Protein AF-A0AAW9WGZ5-F1 (afdb_monomer_lite)

pLDDT: mean 70.25, std 21.67, range [34.34, 95.0]

Structure (mmCIF, N/CA/C/O backbone):
data_AF-A0AAW9WGZ5-F1
#
_entry.id   AF-A0AAW9WGZ5-F1
#
loop_
_atom_site.group_PDB
_atom_site.id
_atom_site.type_symbol
_atom_site.label_atom_id
_atom_site.label_alt_id
_atom_site.label_comp_id
_atom_site.label_asym_id
_atom_site.label_entity_id
_atom_site.label_seq_id
_atom_site.pdbx_PDB_ins_code
_atom_site.Cartn_x
_atom_site.Cartn_y
_atom_site.Cartn_z
_atom_site.occupancy
_atom_site.B_iso_or_equiv
_atom_site.auth_seq_id
_atom_site.auth_comp_id
_atom_site.auth_asym_id
_atom_site.auth_atom_id
_atom_site.pdbx_PDB_model_num
ATOM 1 N N . MET A 1 1 ? 11.565 6.932 2.645 1.00 35.44 1 MET A N 1
ATOM 2 C CA . MET A 1 1 ? 12.995 7.215 2.911 1.00 35.44 1 MET A CA 1
ATOM 3 C C . MET A 1 1 ? 13.592 6.062 3.716 1.00 35.44 1 MET A C 1
ATOM 5 O O . MET A 1 1 ? 14.025 6.254 4.842 1.00 35.44 1 MET A O 1
ATOM 9 N N . ILE A 1 2 ? 13.545 4.845 3.167 1.00 34.34 2 ILE A N 1
ATOM 10 C CA . ILE A 1 2 ? 14.176 3.638 3.733 1.00 34.34 2 ILE A CA 1
ATOM 11 C C . ILE A 1 2 ? 14.801 2.883 2.546 1.00 34.34 2 ILE A C 1
ATOM 13 O O . ILE A 1 2 ? 14.528 1.726 2.295 1.00 34.34 2 ILE A O 1
ATOM 17 N N . VAL A 1 3 ? 15.580 3.585 1.718 1.00 43.44 3 VAL A N 1
ATOM 18 C CA . VAL A 1 3 ? 16.377 2.977 0.634 1.00 43.44 3 VAL A CA 1
ATOM 19 C C . VAL A 1 3 ? 17.678 3.768 0.509 1.00 43.44 3 VAL A C 1
ATOM 21 O O . VAL A 1 3 ? 17.973 4.348 -0.521 1.00 43.44 3 VAL A O 1
ATOM 24 N N . GLU A 1 4 ? 18.435 3.903 1.600 1.00 41.19 4 GLU A N 1
ATOM 25 C CA . GLU A 1 4 ? 19.745 4.577 1.520 1.00 41.19 4 GLU A CA 1
ATOM 26 C C . GLU A 1 4 ? 20.732 4.139 2.608 1.00 41.19 4 GLU A C 1
ATOM 28 O O . GLU A 1 4 ? 21.587 4.903 3.039 1.00 41.19 4 GLU A O 1
ATOM 33 N N . LYS A 1 5 ? 20.618 2.899 3.104 1.00 41.50 5 LYS A N 1
ATOM 34 C CA . LYS A 1 5 ? 21.600 2.358 4.064 1.00 41.50 5 LYS A CA 1
ATOM 35 C C . LYS A 1 5 ? 22.346 1.113 3.595 1.00 41.50 5 LYS A C 1
ATOM 37 O O . LYS A 1 5 ? 23.259 0.679 4.285 1.00 41.50 5 LYS A O 1
ATOM 42 N N . GLN A 1 6 ? 22.042 0.585 2.407 1.00 39.19 6 GLN A N 1
ATOM 43 C CA . GLN A 1 6 ? 22.692 -0.637 1.921 1.00 39.19 6 GLN A CA 1
ATOM 44 C C . GLN A 1 6 ? 23.967 -0.396 1.093 1.00 39.19 6 GLN A C 1
ATOM 46 O O . GLN A 1 6 ? 24.705 -1.339 0.827 1.00 39.19 6 GLN A O 1
ATOM 51 N N . THR A 1 7 ? 24.273 0.843 0.700 1.00 36.03 7 THR A N 1
ATOM 52 C CA . THR A 1 7 ? 25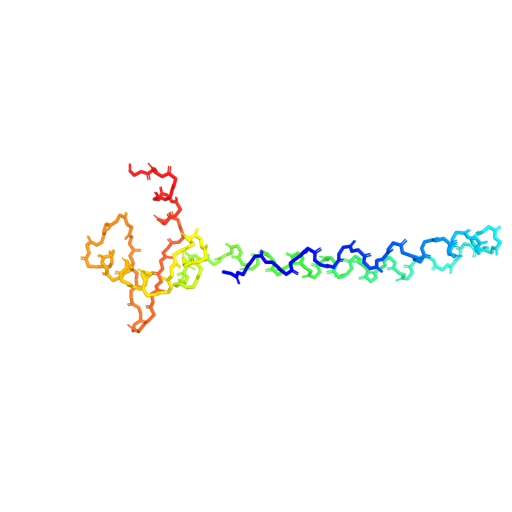.403 1.142 -0.202 1.00 36.03 7 THR A CA 1
ATOM 53 C C . THR A 1 7 ? 26.699 1.548 0.507 1.00 36.03 7 THR A C 1
ATOM 55 O O . THR A 1 7 ? 27.751 1.544 -0.124 1.00 36.03 7 THR A O 1
ATOM 58 N N . VAL A 1 8 ? 26.668 1.840 1.814 1.00 40.78 8 VAL A N 1
ATOM 59 C CA . VAL A 1 8 ? 27.827 2.403 2.544 1.00 40.78 8 VAL A CA 1
ATOM 60 C C . VAL A 1 8 ? 28.815 1.339 3.050 1.00 40.78 8 VAL A C 1
ATOM 62 O O . VAL A 1 8 ? 29.963 1.652 3.330 1.00 40.78 8 VAL A O 1
ATOM 65 N N . LEU A 1 9 ? 28.453 0.054 3.073 1.00 37.88 9 LEU A N 1
ATOM 66 C CA . LEU A 1 9 ? 29.353 -1.011 3.551 1.00 37.88 9 LEU A CA 1
ATOM 67 C C . LEU A 1 9 ? 30.239 -1.633 2.457 1.00 37.88 9 LEU A C 1
ATOM 69 O O . LEU A 1 9 ? 30.746 -2.739 2.638 1.00 37.88 9 LEU A O 1
ATOM 73 N N . LYS A 1 10 ? 30.419 -0.967 1.305 1.00 40.09 10 LYS A N 1
ATOM 74 C CA . LYS A 1 10 ? 31.174 -1.533 0.169 1.00 40.09 10 LYS A CA 1
ATOM 75 C C . LYS A 1 10 ? 32.544 -0.898 -0.093 1.00 40.09 10 LYS A C 1
ATOM 77 O O . LYS A 1 10 ? 33.271 -1.412 -0.937 1.00 40.09 10 LYS A O 1
ATOM 82 N N . THR A 1 11 ? 32.947 0.153 0.624 1.00 39.66 11 THR A N 1
ATOM 83 C CA . THR A 1 11 ? 34.191 0.886 0.294 1.00 39.66 11 THR A CA 1
ATOM 84 C C . THR A 1 11 ? 35.261 0.940 1.384 1.00 39.66 11 THR A C 1
ATOM 86 O O . THR A 1 11 ? 36.368 1.374 1.090 1.00 39.66 11 THR A O 1
ATOM 89 N N . GLU A 1 12 ? 35.025 0.433 2.595 1.00 38.44 12 GLU A N 1
ATOM 90 C CA . GLU A 1 12 ? 36.048 0.441 3.664 1.00 38.44 12 GLU A CA 1
ATOM 91 C C . GLU A 1 12 ? 37.020 -0.756 3.652 1.00 38.44 12 GLU A C 1
ATOM 93 O O . GLU A 1 12 ? 37.897 -0.837 4.500 1.00 38.44 12 GLU A O 1
ATOM 98 N N . TRP A 1 13 ? 36.935 -1.665 2.673 1.00 41.38 13 TRP A N 1
ATOM 99 C CA . TRP A 1 13 ? 37.785 -2.873 2.619 1.00 41.38 13 TRP A CA 1
ATOM 100 C C . TRP A 1 13 ? 38.810 -2.892 1.476 1.00 41.38 13 TRP A C 1
ATOM 102 O O . TRP A 1 13 ? 39.433 -3.920 1.220 1.00 41.38 13 TRP A O 1
ATOM 112 N N . PHE A 1 14 ? 39.017 -1.770 0.778 1.00 37.03 14 PHE A N 1
ATOM 113 C CA . PHE A 1 14 ? 39.953 -1.712 -0.356 1.00 37.03 14 PHE A CA 1
ATOM 114 C C . PHE A 1 14 ? 41.365 -1.195 -0.013 1.00 37.03 14 PHE A C 1
ATOM 116 O O . PHE A 1 14 ? 42.252 -1.284 -0.859 1.00 37.03 14 PHE A O 1
ATOM 123 N N . CYS A 1 15 ? 41.623 -0.735 1.219 1.00 41.22 15 CYS A N 1
ATOM 124 C CA . CYS A 1 15 ? 42.946 -0.223 1.617 1.00 41.22 15 CYS A CA 1
ATOM 125 C C . CYS A 1 15 ? 43.890 -1.269 2.247 1.00 41.22 15 CYS A C 1
ATOM 127 O O . CYS A 1 15 ? 45.096 -1.041 2.282 1.00 41.22 15 CYS A O 1
ATOM 129 N N . GLU A 1 16 ? 43.407 -2.432 2.693 1.00 40.25 16 GLU A N 1
ATOM 130 C CA . GLU A 1 16 ? 44.267 -3.440 3.349 1.00 40.25 16 GLU A CA 1
ATOM 131 C C . GLU A 1 16 ? 44.909 -4.456 2.386 1.00 40.25 16 GLU A C 1
ATOM 133 O O . GLU A 1 16 ? 45.823 -5.191 2.765 1.00 40.25 16 GLU A O 1
ATOM 138 N N . ILE A 1 17 ? 44.495 -4.486 1.115 1.00 48.66 17 ILE A N 1
ATOM 139 C CA . ILE A 1 17 ? 44.925 -5.530 0.168 1.00 48.66 17 ILE A CA 1
ATOM 140 C C . ILE A 1 17 ? 46.425 -5.419 -0.180 1.00 48.66 17 ILE A C 1
ATOM 142 O O . ILE A 1 17 ? 47.085 -6.439 -0.386 1.00 48.66 17 ILE A O 1
ATOM 146 N N . ASN A 1 18 ? 47.012 -4.216 -0.170 1.00 51.66 18 ASN A N 1
ATOM 147 C CA . ASN A 1 18 ? 48.414 -4.031 -0.575 1.00 51.66 18 ASN A CA 1
ATOM 148 C C . ASN A 1 18 ? 49.453 -4.456 0.480 1.00 51.66 18 ASN A C 1
ATOM 150 O O . ASN A 1 18 ? 50.568 -4.818 0.108 1.00 51.66 18 ASN A O 1
ATOM 154 N N . ILE A 1 19 ? 49.115 -4.482 1.774 1.00 52.69 19 ILE A N 1
ATOM 155 C CA . ILE A 1 19 ? 50.048 -4.959 2.817 1.00 52.69 19 ILE A CA 1
ATOM 156 C C . ILE A 1 19 ? 50.040 -6.495 2.885 1.00 52.69 19 ILE A C 1
ATOM 158 O O . ILE A 1 19 ? 51.086 -7.125 3.055 1.00 52.69 19 ILE A O 1
ATOM 162 N N . VAL A 1 20 ? 48.879 -7.118 2.663 1.00 52.75 20 VAL A N 1
ATOM 163 C CA . VAL A 1 20 ? 48.721 -8.581 2.707 1.00 52.75 20 VAL A CA 1
ATOM 164 C C . VAL A 1 20 ? 49.391 -9.271 1.508 1.00 52.75 20 VAL A C 1
ATOM 166 O O . VAL A 1 20 ? 49.946 -10.364 1.664 1.00 52.75 20 VAL A O 1
ATOM 169 N N . LEU A 1 21 ? 49.431 -8.628 0.332 1.00 51.00 21 LEU A N 1
ATOM 170 C CA . LEU A 1 21 ? 50.135 -9.170 -0.839 1.00 51.00 21 LEU A CA 1
ATOM 171 C C . LEU A 1 21 ? 51.667 -9.184 -0.660 1.00 51.00 21 LEU A C 1
ATOM 173 O O . LEU A 1 21 ? 52.317 -10.143 -1.072 1.00 51.00 21 LEU A O 1
ATOM 177 N N . ALA A 1 22 ? 52.242 -8.167 -0.006 1.00 49.78 22 ALA A N 1
ATOM 178 C CA . ALA A 1 22 ? 53.692 -8.051 0.191 1.00 49.78 22 ALA A CA 1
ATOM 179 C C . ALA A 1 22 ? 54.254 -9.069 1.205 1.00 49.78 22 ALA A C 1
ATOM 181 O O . ALA A 1 22 ? 55.392 -9.517 1.076 1.00 49.78 22 ALA A O 1
ATOM 182 N N . ILE A 1 23 ? 53.448 -9.479 2.189 1.00 48.34 23 ILE A N 1
ATOM 183 C CA . ILE A 1 23 ? 53.831 -10.487 3.193 1.00 48.34 23 ILE A CA 1
ATOM 184 C C . ILE A 1 23 ? 53.627 -11.918 2.650 1.00 48.34 23 ILE A C 1
ATOM 186 O O . ILE A 1 23 ? 54.333 -12.846 3.044 1.00 48.34 23 ILE A O 1
ATOM 190 N N . SER A 1 24 ? 52.717 -12.111 1.689 1.00 49.28 24 SER A N 1
ATOM 191 C CA . SER A 1 24 ? 52.327 -13.443 1.196 1.00 49.28 24 SER A CA 1
ATOM 192 C C . SER A 1 24 ? 53.355 -14.145 0.299 1.00 49.28 24 SER A C 1
ATOM 194 O O . SER A 1 24 ? 53.224 -15.348 0.080 1.00 49.28 24 SER A O 1
ATOM 196 N N . LEU A 1 25 ? 54.410 -13.473 -0.185 1.00 53.12 25 LEU A N 1
ATOM 197 C CA . LEU A 1 25 ? 55.451 -14.151 -0.981 1.00 53.12 25 LEU A CA 1
ATOM 198 C C . LEU A 1 25 ? 56.479 -14.929 -0.143 1.00 53.12 25 LEU A C 1
ATOM 200 O O . LEU A 1 25 ? 57.366 -15.584 -0.690 1.00 53.12 25 LEU A O 1
ATOM 204 N N . ARG A 1 26 ? 56.387 -14.872 1.186 1.00 50.06 26 ARG A N 1
ATOM 205 C CA . ARG A 1 26 ? 57.286 -15.595 2.083 1.00 50.06 26 ARG A CA 1
ATOM 206 C C . ARG A 1 26 ? 56.511 -15.996 3.332 1.00 50.06 26 ARG A C 1
ATOM 208 O O . ARG A 1 26 ? 56.606 -15.284 4.316 1.00 50.06 26 ARG A O 1
ATOM 215 N N . LEU A 1 27 ? 55.744 -17.093 3.274 1.00 47.72 27 LEU A N 1
ATOM 216 C CA . LEU A 1 27 ? 55.492 -18.062 4.367 1.00 47.72 27 LEU A CA 1
ATOM 217 C C . LEU A 1 27 ? 54.280 -18.978 4.053 1.00 47.72 27 LEU A C 1
ATOM 219 O O . LEU A 1 27 ? 53.130 -18.557 4.052 1.00 47.72 27 LEU A O 1
ATOM 223 N N . ASN A 1 28 ? 54.579 -20.257 3.812 1.00 48.88 28 ASN A N 1
ATOM 224 C CA . ASN A 1 28 ? 53.782 -21.481 4.019 1.00 48.88 28 ASN A CA 1
ATOM 225 C C . ASN A 1 28 ? 52.281 -21.388 4.437 1.00 48.88 28 ASN A C 1
ATOM 227 O O . ASN A 1 28 ? 51.926 -21.308 5.610 1.00 48.88 28 ASN A O 1
ATOM 231 N N . HIS A 1 29 ? 51.407 -21.527 3.436 1.00 51.16 29 HIS A N 1
ATOM 232 C CA . HIS A 1 29 ? 50.205 -22.382 3.257 1.00 51.16 29 HIS A CA 1
ATOM 233 C C . HIS A 1 29 ? 49.329 -22.965 4.412 1.00 51.16 29 HIS A C 1
ATOM 235 O O . HIS A 1 29 ? 48.592 -23.912 4.150 1.00 51.16 29 HIS A O 1
ATOM 241 N N . VAL A 1 30 ? 49.266 -22.475 5.657 1.00 47.97 30 VAL A N 1
ATOM 242 C CA . VAL A 1 30 ? 48.283 -23.058 6.628 1.00 47.97 30 VAL A CA 1
ATOM 243 C C . VAL A 1 30 ? 47.565 -22.030 7.502 1.00 47.97 30 VAL A C 1
ATOM 245 O O . VAL A 1 30 ? 47.434 -22.195 8.712 1.00 47.97 30 VAL A O 1
ATOM 248 N N . ARG A 1 31 ? 47.061 -20.939 6.909 1.00 44.31 31 ARG A N 1
ATOM 249 C CA . ARG A 1 31 ? 46.214 -19.987 7.658 1.00 44.31 31 ARG A CA 1
ATOM 250 C C . ARG A 1 31 ? 45.064 -19.346 6.882 1.00 44.31 31 ARG A C 1
ATOM 252 O O . ARG A 1 31 ? 44.552 -18.317 7.290 1.00 44.31 31 ARG A O 1
ATOM 259 N N . TRP A 1 32 ? 44.610 -19.971 5.797 1.00 39.31 32 TRP A N 1
ATOM 260 C CA . TRP A 1 32 ? 43.455 -19.484 5.024 1.00 39.31 32 TRP A CA 1
ATOM 261 C C . TRP A 1 32 ? 42.150 -20.263 5.269 1.00 39.31 32 TRP A C 1
ATOM 263 O O . TRP A 1 32 ? 41.085 -19.830 4.837 1.00 39.31 32 TRP A O 1
ATOM 273 N N . HIS A 1 33 ? 42.183 -21.373 6.018 1.00 39.28 33 HIS A N 1
ATOM 274 C CA . HIS A 1 33 ? 40.996 -22.221 6.207 1.00 39.28 33 HIS A CA 1
ATOM 275 C C . HIS A 1 33 ? 40.001 -21.691 7.264 1.00 39.28 33 HIS A C 1
ATOM 277 O O . HIS A 1 33 ? 38.805 -21.959 7.176 1.00 39.28 33 HIS A O 1
ATOM 283 N N . GLN A 1 34 ? 40.452 -20.910 8.255 1.00 37.06 34 GLN A N 1
ATOM 284 C CA . GLN A 1 34 ? 39.570 -20.420 9.331 1.00 37.06 34 GLN A CA 1
ATOM 285 C C . GLN A 1 34 ? 38.785 -19.149 8.963 1.00 37.06 34 GLN A C 1
ATOM 287 O O . GLN A 1 34 ? 37.623 -19.049 9.350 1.00 37.06 34 GLN A O 1
ATOM 292 N N . SER A 1 35 ? 39.341 -18.236 8.155 1.00 46.22 35 SER A N 1
ATOM 293 C CA . SER A 1 35 ? 38.602 -17.041 7.699 1.00 46.22 35 SER A CA 1
ATOM 294 C C . SER A 1 35 ? 37.486 -17.370 6.706 1.00 46.22 35 SER A C 1
ATOM 296 O O . SER A 1 35 ? 36.440 -16.727 6.726 1.00 46.22 35 SER A O 1
ATOM 298 N N . CYS A 1 36 ? 37.664 -18.396 5.865 1.00 47.28 36 CYS A N 1
ATOM 299 C CA . CYS A 1 36 ? 36.641 -18.786 4.894 1.00 47.28 36 CYS A CA 1
ATOM 300 C C . CYS A 1 36 ? 35.390 -19.349 5.589 1.00 47.28 36 CYS A C 1
ATOM 302 O O . CYS A 1 36 ? 34.279 -18.965 5.239 1.00 47.28 36 CYS A O 1
ATOM 304 N N . SER A 1 37 ? 35.562 -20.179 6.627 1.00 55.16 37 SER A N 1
ATOM 305 C CA . SER A 1 37 ? 34.461 -20.854 7.337 1.00 55.16 37 SER A CA 1
ATOM 306 C C . SER A 1 37 ? 33.458 -19.883 7.983 1.00 55.16 37 SER A C 1
ATOM 308 O O . SER A 1 37 ? 32.245 -20.064 7.856 1.00 55.16 37 SER A O 1
ATOM 310 N N . TRP A 1 38 ? 33.940 -18.803 8.607 1.00 55.38 38 TRP A N 1
ATOM 311 C C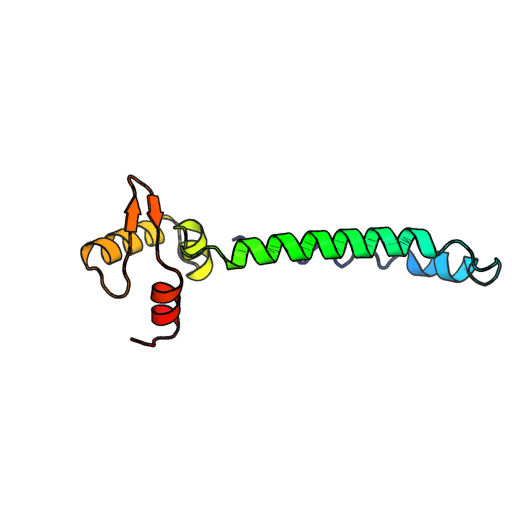A . TRP A 1 38 ? 33.071 -17.784 9.212 1.00 55.38 38 TRP A CA 1
ATOM 312 C C . TRP A 1 38 ? 32.280 -16.978 8.174 1.00 55.38 38 TRP A C 1
ATOM 314 O O . TRP A 1 38 ? 31.110 -16.669 8.401 1.00 55.38 38 TRP A O 1
ATOM 324 N N . LEU A 1 39 ? 32.872 -16.695 7.010 1.00 55.81 39 LEU A N 1
ATOM 325 C CA . LEU A 1 39 ? 32.206 -15.949 5.943 1.00 55.81 39 LEU A CA 1
ATOM 326 C C . LEU A 1 39 ? 31.067 -16.770 5.314 1.00 55.81 39 LEU A C 1
ATOM 328 O O . LEU A 1 39 ? 29.980 -16.239 5.093 1.00 55.81 39 LEU A O 1
ATOM 332 N N . VAL A 1 40 ? 31.258 -18.083 5.114 1.00 61.12 40 VAL A N 1
ATOM 333 C CA . VAL A 1 40 ? 30.179 -18.958 4.607 1.00 61.12 40 VAL A CA 1
ATOM 334 C C . VAL A 1 40 ? 29.048 -19.128 5.625 1.00 61.12 40 VAL A C 1
ATOM 336 O O . VAL A 1 40 ? 27.885 -19.206 5.230 1.00 61.12 40 VAL A O 1
ATOM 339 N N . ALA A 1 41 ? 29.357 -19.183 6.925 1.00 60.75 41 ALA A N 1
ATOM 340 C CA . ALA A 1 41 ? 28.347 -19.258 7.984 1.00 60.75 41 ALA A CA 1
ATOM 341 C C . ALA A 1 41 ? 27.521 -17.964 8.082 1.00 60.75 41 ALA A C 1
ATOM 343 O O . ALA A 1 41 ? 26.296 -18.022 8.193 1.00 60.75 41 ALA A O 1
ATOM 344 N N . PHE A 1 42 ? 28.174 -16.804 7.962 1.00 55.34 42 PHE A N 1
ATOM 345 C CA . PHE A 1 42 ? 27.510 -15.502 7.942 1.00 55.34 42 PHE A CA 1
ATOM 346 C C . PHE A 1 42 ? 26.599 -15.344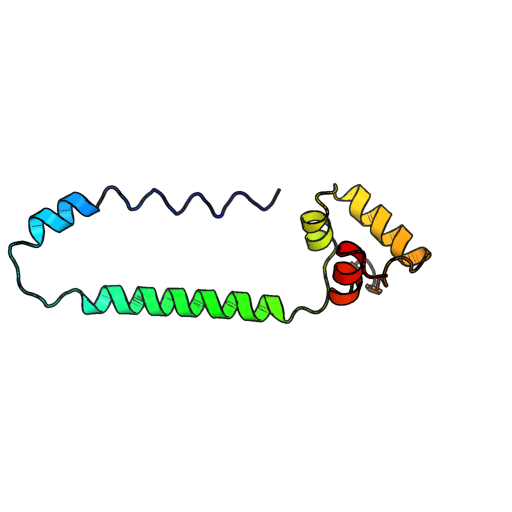 6.715 1.00 55.34 42 PHE A C 1
ATOM 348 O O . PHE A 1 42 ? 25.431 -14.992 6.865 1.00 55.34 42 PHE A O 1
ATOM 355 N N . VAL A 1 43 ? 27.077 -15.703 5.515 1.00 60.19 43 VAL A N 1
ATOM 356 C CA . VAL A 1 43 ? 26.262 -15.662 4.284 1.00 60.19 43 VAL A CA 1
ATOM 357 C C . VAL A 1 43 ? 25.061 -16.613 4.375 1.00 60.19 43 VAL A C 1
ATOM 359 O O . VAL A 1 43 ? 23.947 -16.215 4.042 1.00 60.19 43 VAL A O 1
ATOM 362 N N . LYS A 1 44 ? 25.237 -17.836 4.898 1.00 57.50 44 LYS A N 1
ATOM 363 C CA . LYS A 1 44 ? 24.113 -18.763 5.138 1.00 57.50 44 LYS A CA 1
ATOM 364 C C . LYS A 1 44 ? 23.083 -18.189 6.119 1.00 57.50 44 LYS A C 1
ATOM 366 O O . LYS A 1 44 ? 21.885 -18.330 5.881 1.00 57.50 44 LYS A O 1
ATOM 371 N N . GLY A 1 45 ? 23.525 -17.500 7.172 1.00 58.81 45 GLY A N 1
ATOM 372 C CA . GLY A 1 45 ? 22.639 -16.814 8.118 1.00 58.81 45 GLY A CA 1
ATOM 373 C C . GLY A 1 45 ? 21.808 -15.698 7.477 1.00 58.81 45 GLY A C 1
ATOM 374 O O . GLY A 1 45 ? 20.615 -15.592 7.754 1.00 58.81 45 GLY A O 1
ATOM 375 N N . VAL A 1 46 ? 22.401 -14.920 6.565 1.00 60.38 46 VAL A N 1
ATOM 376 C CA . VAL A 1 46 ? 21.697 -13.854 5.828 1.00 60.38 46 VAL A CA 1
ATOM 377 C C . VAL A 1 46 ? 20.615 -14.432 4.903 1.00 60.38 46 VAL A C 1
ATOM 379 O O . VAL A 1 46 ? 19.497 -13.923 4.892 1.00 60.38 46 VAL A O 1
ATOM 382 N N . THR A 1 47 ? 20.884 -15.546 4.209 1.00 57.16 47 THR A N 1
ATOM 383 C CA . THR A 1 47 ? 19.896 -16.154 3.289 1.00 57.16 47 THR A CA 1
ATOM 384 C C . THR A 1 47 ? 18.634 -16.673 3.985 1.00 57.16 47 THR A C 1
ATOM 386 O O . THR A 1 47 ? 17.552 -16.612 3.411 1.00 57.16 47 THR A O 1
ATOM 389 N N . ALA A 1 48 ? 18.726 -17.143 5.235 1.00 59.38 48 ALA A N 1
ATOM 390 C CA . ALA A 1 48 ? 17.561 -17.641 5.972 1.00 59.38 48 ALA A CA 1
ATOM 391 C C . ALA A 1 48 ? 16.581 -16.520 6.376 1.00 59.38 48 ALA A C 1
ATOM 393 O O . ALA A 1 48 ? 15.377 -16.757 6.477 1.00 59.38 48 ALA A O 1
ATOM 394 N N . ILE A 1 49 ? 17.083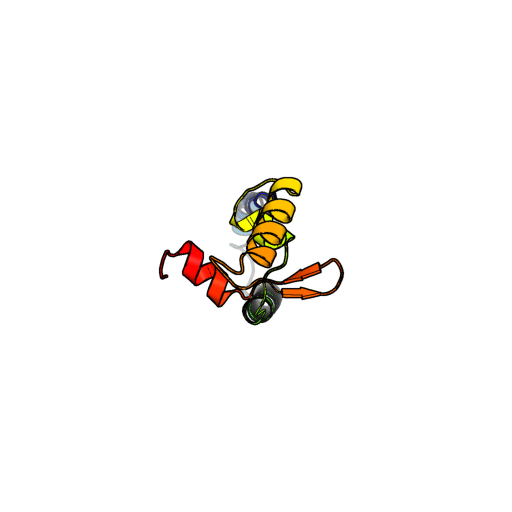 -15.298 6.580 1.00 61.12 49 ILE A N 1
ATOM 395 C CA . ILE A 1 49 ? 16.269 -14.139 6.979 1.00 61.12 49 ILE A CA 1
ATOM 396 C C . ILE A 1 49 ? 15.390 -13.668 5.808 1.00 61.12 49 ILE A C 1
ATOM 398 O O . ILE A 1 49 ? 14.214 -13.363 6.008 1.00 61.12 49 ILE A O 1
ATOM 402 N N . GLU A 1 50 ? 15.915 -13.696 4.579 1.00 60.78 50 GLU A N 1
ATOM 403 C CA . GLU A 1 50 ? 15.161 -13.315 3.376 1.00 60.78 50 GLU A CA 1
ATOM 404 C C . GLU A 1 50 ? 14.033 -14.307 3.046 1.00 60.78 50 GLU A C 1
ATOM 406 O O . GLU A 1 50 ? 12.960 -13.904 2.587 1.00 60.78 50 GLU A O 1
ATOM 411 N N . VAL A 1 51 ? 14.230 -15.602 3.326 1.00 60.44 51 VAL A N 1
ATOM 412 C CA . VAL A 1 51 ? 13.213 -16.635 3.056 1.00 60.44 51 VAL A CA 1
ATOM 413 C C . VAL A 1 51 ? 11.961 -16.417 3.914 1.00 60.44 51 VAL A C 1
ATOM 415 O O . VAL A 1 51 ? 10.853 -16.476 3.388 1.00 60.44 51 VAL A O 1
ATOM 418 N N . LEU A 1 52 ? 12.107 -16.045 5.192 1.00 59.69 52 LEU A N 1
ATOM 419 C CA . LEU A 1 52 ? 10.958 -15.781 6.073 1.00 59.69 52 LEU A CA 1
ATOM 420 C C . LEU A 1 52 ? 10.159 -14.528 5.674 1.00 59.69 52 LEU A C 1
ATOM 422 O O . LEU A 1 52 ? 8.948 -14.465 5.898 1.00 59.69 52 LEU A O 1
ATOM 426 N N . GLN A 1 53 ? 10.800 -13.531 5.056 1.00 61.34 53 GLN A N 1
ATOM 427 C CA . GLN A 1 53 ? 10.092 -12.360 4.522 1.00 61.34 53 GLN A CA 1
ATOM 428 C C . GLN A 1 53 ? 9.231 -12.701 3.297 1.00 61.34 53 GLN A C 1
ATOM 430 O O . GLN A 1 53 ? 8.210 -12.037 3.059 1.00 61.34 53 GLN A O 1
ATOM 435 N N . LYS A 1 54 ? 9.590 -13.751 2.548 1.00 63.28 54 LYS A N 1
ATOM 436 C CA . LYS A 1 54 ? 8.854 -14.186 1.355 1.00 63.28 54 LYS A CA 1
ATOM 437 C C . LYS A 1 54 ? 7.488 -14.793 1.695 1.00 63.28 54 LYS A C 1
ATOM 439 O O . LYS A 1 54 ? 6.530 -14.553 0.966 1.00 63.28 54 LYS A O 1
ATOM 444 N N . ASP A 1 55 ? 7.361 -15.464 2.840 1.00 76.94 55 ASP A N 1
ATOM 445 C CA . ASP A 1 55 ? 6.113 -16.123 3.263 1.00 76.94 55 ASP A CA 1
ATOM 446 C C . ASP A 1 55 ? 5.038 -15.173 3.810 1.00 76.94 55 ASP A C 1
ATOM 448 O O . ASP A 1 55 ? 3.883 -15.566 4.022 1.00 76.94 55 ASP A O 1
ATOM 452 N N . LYS A 1 56 ? 5.370 -13.900 4.052 1.00 82.44 56 LYS A N 1
ATOM 453 C CA . LYS A 1 56 ? 4.388 -12.936 4.553 1.00 82.44 56 LYS A CA 1
ATOM 454 C C . LYS A 1 56 ? 3.312 -12.706 3.488 1.00 82.44 56 LYS A C 1
ATOM 456 O O . LYS A 1 56 ? 3.599 -12.151 2.437 1.00 82.44 56 LYS A O 1
ATOM 461 N N . LYS A 1 57 ? 2.062 -13.075 3.781 1.00 89.19 57 LYS A N 1
ATOM 462 C CA . LYS A 1 57 ? 0.928 -12.996 2.834 1.0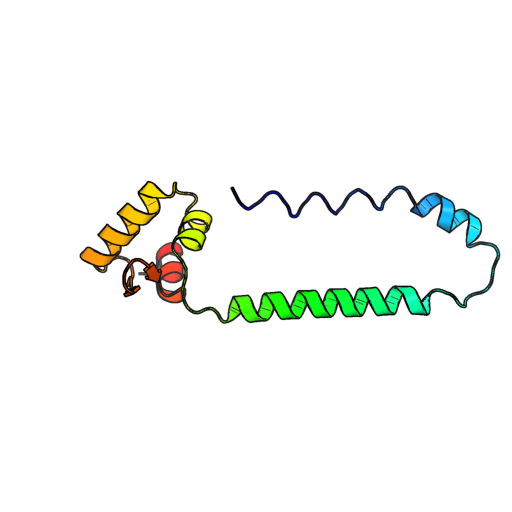0 89.19 57 LYS A CA 1
ATOM 463 C C . LYS A 1 57 ? 0.234 -11.631 2.765 1.00 89.19 57 LYS A C 1
ATOM 465 O O . LYS A 1 57 ? -0.597 -11.412 1.888 1.00 89.19 57 LYS A O 1
ATOM 470 N N . VAL A 1 58 ? 0.539 -10.723 3.695 1.00 93.00 58 VAL A N 1
ATOM 471 C CA . VAL A 1 58 ? -0.113 -9.408 3.808 1.00 93.00 58 VAL A CA 1
ATOM 472 C C . VAL A 1 58 ? 0.897 -8.272 3.948 1.00 93.00 58 VAL A C 1
ATOM 474 O O . VAL A 1 58 ? 1.901 -8.425 4.643 1.00 93.00 58 VAL A O 1
ATOM 477 N N . TYR A 1 59 ? 0.601 -7.129 3.335 1.00 93.38 59 TYR A N 1
ATOM 478 C CA . TYR A 1 59 ? 1.304 -5.867 3.526 1.00 93.38 59 TYR A CA 1
ATOM 479 C C . TYR A 1 59 ? 0.748 -5.074 4.715 1.00 93.38 59 TYR A C 1
ATOM 481 O O . TYR A 1 59 ? -0.452 -5.106 5.026 1.00 93.38 59 TYR A O 1
ATOM 489 N N . ASN A 1 60 ? 1.646 -4.341 5.365 1.00 93.56 60 ASN A N 1
ATOM 490 C CA . ASN A 1 60 ? 1.368 -3.314 6.361 1.00 93.56 60 ASN A CA 1
ATOM 491 C C . ASN A 1 60 ? 1.237 -1.941 5.685 1.00 93.56 60 ASN A C 1
ATOM 493 O O . ASN A 1 60 ? 1.773 -1.724 4.604 1.00 93.56 60 ASN A O 1
ATOM 497 N N . ALA A 1 61 ? 0.611 -0.975 6.363 1.00 91.56 61 ALA A N 1
ATOM 498 C CA . ALA A 1 61 ? 0.521 0.398 5.857 1.00 91.56 61 ALA A CA 1
ATOM 499 C C . ALA A 1 61 ? 1.899 1.039 5.586 1.00 91.56 61 ALA A C 1
ATOM 501 O O . ALA A 1 61 ? 2.037 1.799 4.636 1.00 91.56 61 ALA A O 1
ATOM 502 N N . GLU A 1 62 ? 2.915 0.708 6.387 1.00 92.25 62 GLU A N 1
ATOM 503 C CA . GLU A 1 62 ? 4.295 1.183 6.205 1.00 92.25 62 GLU A CA 1
ATOM 504 C C . GLU A 1 62 ? 4.935 0.625 4.928 1.00 92.25 62 GLU A C 1
ATOM 506 O O . GLU A 1 62 ? 5.501 1.382 4.151 1.00 92.25 62 GLU A O 1
ATOM 511 N N . GLU A 1 63 ? 4.775 -0.674 4.660 1.00 92.38 63 GLU A N 1
ATOM 512 C CA . GLU A 1 63 ? 5.285 -1.298 3.430 1.00 92.38 63 GLU A CA 1
ATOM 513 C C . GLU A 1 63 ? 4.584 -0.709 2.201 1.00 92.38 63 GLU A C 1
ATOM 515 O O . GLU A 1 63 ? 5.231 -0.365 1.222 1.00 92.38 63 GLU A O 1
ATOM 520 N N . ILE A 1 64 ? 3.265 -0.502 2.268 1.00 92.56 64 ILE A N 1
ATOM 521 C CA . ILE A 1 64 ? 2.501 0.128 1.178 1.00 92.56 64 ILE A CA 1
ATOM 522 C C . ILE A 1 64 ? 2.968 1.568 0.950 1.00 92.56 64 ILE A C 1
ATOM 524 O O . ILE A 1 64 ? 3.069 2.017 -0.188 1.00 92.56 64 ILE A O 1
ATOM 528 N N . GLN A 1 65 ? 3.269 2.301 2.024 1.00 94.00 65 GLN A N 1
ATOM 529 C CA . GLN A 1 65 ? 3.822 3.647 1.935 1.00 94.00 65 GLN A CA 1
ATOM 530 C C . GLN A 1 65 ? 5.180 3.653 1.222 1.00 94.00 65 GLN A C 1
ATOM 532 O O . GLN A 1 65 ? 5.439 4.552 0.425 1.00 94.00 65 GLN A O 1
ATOM 537 N N . GLU A 1 66 ? 6.043 2.680 1.510 1.00 93.38 66 GLU A N 1
ATOM 538 C CA . GLU A 1 66 ? 7.336 2.536 0.839 1.00 93.38 66 GLU A CA 1
ATOM 539 C C . GLU A 1 66 ? 7.178 2.159 -0.633 1.00 93.38 66 GLU A C 1
ATOM 541 O O . GLU A 1 66 ? 7.791 2.808 -1.477 1.00 93.38 66 GLU A O 1
ATOM 546 N N . ILE A 1 67 ? 6.320 1.181 -0.938 1.00 92.88 67 ILE A N 1
ATOM 547 C CA . ILE A 1 67 ? 6.085 0.694 -2.304 1.00 92.88 67 ILE A CA 1
ATOM 548 C C . ILE A 1 67 ? 5.481 1.795 -3.187 1.00 92.88 67 ILE A C 1
ATOM 550 O O . ILE A 1 67 ? 5.928 2.001 -4.310 1.00 92.88 67 ILE A O 1
ATOM 554 N N . LEU A 1 68 ? 4.492 2.539 -2.678 1.00 91.38 68 LEU A N 1
ATOM 555 C CA . LEU A 1 68 ? 3.834 3.619 -3.425 1.00 91.38 68 LEU A CA 1
ATOM 556 C C . LEU A 1 68 ? 4.593 4.955 -3.362 1.00 91.38 68 LEU A C 1
ATOM 558 O O . LEU A 1 68 ? 4.251 5.887 -4.086 1.00 91.38 68 LEU A O 1
ATOM 562 N N . GLY A 1 69 ? 5.567 5.099 -2.459 1.00 93.31 69 GLY A N 1
ATOM 563 C CA . GLY A 1 69 ? 6.318 6.344 -2.264 1.00 93.31 69 GLY A CA 1
ATOM 564 C C . GLY A 1 69 ? 5.487 7.539 -1.765 1.00 93.31 69 GLY A C 1
ATOM 565 O O . GLY A 1 69 ? 5.950 8.678 -1.822 1.00 93.31 69 GLY A O 1
ATOM 566 N N . ILE A 1 70 ? 4.266 7.315 -1.272 1.00 93.62 70 ILE A N 1
ATOM 567 C CA . ILE A 1 70 ? 3.358 8.373 -0.800 1.00 93.62 70 ILE A CA 1
ATOM 568 C C . ILE A 1 70 ? 3.598 8.724 0.675 1.00 93.62 70 ILE A C 1
ATOM 570 O O . ILE A 1 70 ? 4.141 7.949 1.456 1.00 93.62 70 ILE A O 1
ATOM 574 N N . GLY A 1 71 ? 3.188 9.922 1.097 1.00 94.81 71 GLY A N 1
ATOM 575 C CA . GLY A 1 71 ? 3.299 10.331 2.500 1.00 94.81 71 GLY A CA 1
ATOM 576 C C . GLY A 1 71 ? 2.314 9.589 3.415 1.00 94.81 71 GLY A C 1
ATOM 577 O O . GLY A 1 71 ? 1.171 9.362 3.027 1.00 94.81 71 GLY A O 1
ATOM 578 N N . ARG A 1 72 ? 2.717 9.322 4.672 1.00 92.56 72 ARG A N 1
ATOM 579 C CA . ARG A 1 72 ? 1.924 8.624 5.716 1.00 92.56 72 ARG A CA 1
ATOM 580 C C . ARG A 1 72 ? 0.432 8.976 5.719 1.00 92.56 72 ARG A C 1
ATOM 582 O O . ARG A 1 72 ? -0.415 8.094 5.662 1.00 92.56 72 ARG A O 1
ATOM 589 N N . SER A 1 73 ? 0.107 10.270 5.779 1.00 94.19 73 SER A N 1
ATOM 590 C CA . SER A 1 73 ? -1.284 10.748 5.851 1.00 94.19 73 SER A CA 1
ATOM 591 C C . SER A 1 73 ? -2.111 10.348 4.619 1.00 94.19 73 SER A C 1
ATOM 593 O O . SER A 1 73 ? -3.247 9.882 4.740 1.00 94.19 73 SER A O 1
ATOM 595 N N . LYS A 1 74 ? -1.510 10.451 3.426 1.00 95.00 74 LYS A N 1
ATOM 596 C CA . LYS A 1 74 ? -2.148 10.051 2.168 1.00 95.00 74 LYS A CA 1
ATOM 597 C C . LYS A 1 74 ? -2.334 8.539 2.097 1.00 95.00 74 LYS A C 1
ATOM 599 O O . LYS A 1 74 ? -3.403 8.111 1.682 1.00 95.00 74 LYS A O 1
ATOM 604 N N . THR A 1 75 ? -1.377 7.749 2.589 1.00 94.25 75 THR A N 1
ATOM 605 C CA . THR A 1 75 ? -1.506 6.285 2.665 1.00 94.25 75 THR A CA 1
ATOM 606 C C . THR A 1 75 ? -2.719 5.862 3.482 1.00 94.25 75 THR A C 1
ATOM 608 O O . THR A 1 75 ? -3.513 5.051 3.020 1.00 94.25 75 THR A O 1
ATOM 611 N N . TYR A 1 76 ? -2.902 6.425 4.679 1.00 92.94 76 TYR A N 1
ATOM 612 C CA . TYR A 1 76 ? -4.047 6.070 5.523 1.00 92.94 76 TYR A CA 1
ATOM 613 C C . TYR A 1 76 ? -5.381 6.513 4.920 1.00 92.94 76 TYR A C 1
ATOM 615 O O . TYR A 1 76 ? -6.349 5.763 5.001 1.00 92.94 76 TYR A O 1
ATOM 623 N N . THR A 1 77 ? -5.426 7.691 4.290 1.00 94.00 77 THR A N 1
ATOM 624 C CA . THR A 1 77 ? -6.633 8.169 3.592 1.00 94.00 77 THR A CA 1
ATOM 625 C C . THR A 1 77 ? -6.991 7.233 2.436 1.00 94.00 77 THR A C 1
ATOM 627 O O . THR A 1 77 ? -8.120 6.763 2.351 1.00 94.00 77 THR A O 1
ATOM 630 N N . PHE A 1 78 ? -6.001 6.873 1.616 1.00 92.31 78 PHE A N 1
ATOM 631 C CA . PHE A 1 78 ? -6.158 5.945 0.499 1.00 92.31 78 PHE A CA 1
ATOM 632 C C . PHE A 1 78 ? -6.619 4.552 0.950 1.00 92.31 78 PHE A C 1
ATOM 634 O O . PHE A 1 78 ? -7.537 3.983 0.366 1.00 92.31 78 PHE A O 1
ATOM 641 N N . LEU A 1 79 ? -6.031 4.006 2.021 1.00 92.06 79 LEU A N 1
ATOM 642 C CA . LEU A 1 79 ? -6.434 2.707 2.567 1.00 92.06 79 LEU A CA 1
ATOM 643 C C . LEU A 1 79 ? -7.850 2.730 3.159 1.00 92.06 79 LEU A C 1
ATOM 645 O O . LEU A 1 79 ? -8.553 1.724 3.068 1.00 92.06 79 LEU A O 1
ATOM 649 N N . ASP A 1 80 ? -8.282 3.848 3.749 1.00 92.38 80 ASP A N 1
ATOM 650 C CA . ASP A 1 80 ? -9.651 3.999 4.253 1.00 92.38 80 ASP A CA 1
ATOM 651 C C . ASP A 1 80 ? -10.667 4.086 3.101 1.00 92.38 80 ASP A C 1
ATOM 653 O O . ASP A 1 80 ? -11.697 3.414 3.139 1.00 92.38 80 ASP A O 1
ATOM 657 N N . GLU A 1 81 ? -10.353 4.831 2.038 1.00 91.31 81 GLU A N 1
ATOM 658 C CA . GLU A 1 81 ? -11.168 4.898 0.817 1.00 91.31 81 GLU A CA 1
ATOM 659 C C . GLU A 1 81 ? -11.265 3.533 0.120 1.00 91.31 81 GLU A C 1
ATOM 661 O O . GLU A 1 81 ? -12.367 3.077 -0.199 1.00 91.31 81 GLU A O 1
ATOM 666 N N . ALA A 1 82 ? -10.137 2.836 -0.046 1.00 90.38 82 ALA A N 1
ATOM 667 C CA . ALA A 1 82 ? -10.096 1.488 -0.611 1.00 90.38 82 ALA A CA 1
ATOM 668 C C . ALA A 1 82 ? -10.870 0.478 0.255 1.00 90.38 82 ALA A C 1
ATOM 670 O O . ALA A 1 82 ? -11.557 -0.394 -0.274 1.00 90.38 82 ALA A O 1
ATOM 671 N N . TYR A 1 83 ? -10.832 0.616 1.584 1.00 90.88 83 TYR A N 1
ATOM 672 C CA . TYR A 1 83 ? -11.627 -0.212 2.494 1.00 90.88 83 TYR A CA 1
ATOM 673 C C . TYR A 1 83 ? -13.137 0.027 2.344 1.00 90.88 83 TYR A C 1
ATOM 675 O O . TYR A 1 83 ? -13.907 -0.936 2.343 1.00 90.88 83 TYR A O 1
ATOM 683 N N . ARG A 1 84 ? -13.571 1.287 2.193 1.00 89.56 84 ARG A N 1
ATOM 684 C CA . ARG A 1 84 ? -14.992 1.640 2.007 1.00 89.56 84 ARG A CA 1
ATOM 685 C C . ARG A 1 84 ? -15.535 1.167 0.664 1.00 89.56 84 ARG A C 1
ATOM 687 O O . ARG A 1 84 ? -16.632 0.622 0.609 1.00 89.56 84 ARG A O 1
ATOM 694 N N . ASN A 1 85 ? -14.764 1.376 -0.398 1.00 87.56 85 ASN A N 1
ATOM 695 C CA . ASN A 1 85 ? -15.191 1.078 -1.763 1.00 87.56 85 ASN A CA 1
ATOM 696 C C . ASN A 1 85 ? -14.954 -0.391 -2.150 1.00 87.56 85 ASN A C 1
ATOM 698 O O . ASN A 1 85 ? -15.549 -0.866 -3.114 1.00 87.56 85 ASN A O 1
ATOM 702 N N . GLN A 1 86 ? -14.072 -1.096 -1.427 1.00 81.69 86 GLN A N 1
ATOM 703 C CA . GLN A 1 86 ? -13.604 -2.466 -1.703 1.00 81.69 86 GLN A CA 1
ATOM 704 C C . GLN A 1 86 ? -13.088 -2.691 -3.136 1.00 81.69 86 GLN A C 1
ATOM 706 O O . GLN A 1 86 ? -12.990 -3.822 -3.608 1.00 81.69 86 GLN A O 1
ATOM 711 N N . LYS A 1 87 ? -12.743 -1.604 -3.822 1.00 80.88 87 LYS A N 1
ATOM 712 C CA . LYS A 1 87 ? -12.132 -1.547 -5.147 1.00 80.88 87 LYS A CA 1
ATOM 713 C C . LYS A 1 87 ? -10.977 -0.553 -5.051 1.00 80.88 87 LYS A C 1
ATOM 715 O O . LYS A 1 87 ? -11.145 0.459 -4.364 1.00 80.88 87 LYS A O 1
ATOM 720 N N . PRO A 1 88 ? -9.834 -0.779 -5.713 1.00 79.88 88 PRO A N 1
ATOM 721 C CA . PRO A 1 88 ? -9.518 -1.847 -6.672 1.00 79.88 88 PRO A CA 1
ATOM 722 C C . PRO A 1 88 ? -9.050 -3.182 -6.055 1.00 79.88 88 PRO A C 1
ATOM 724 O O . PRO A 1 88 ? -9.035 -4.187 -6.751 1.00 79.88 88 PRO A O 1
ATOM 727 N N . PHE A 1 89 ? -8.732 -3.230 -4.758 1.00 87.94 89 PHE A N 1
ATOM 728 C CA . PHE A 1 89 ? -8.318 -4.454 -4.054 1.00 87.94 89 PHE A CA 1
ATOM 729 C C . PHE A 1 89 ? -8.949 -4.552 -2.658 1.00 87.94 89 PHE A C 1
ATOM 731 O O . PHE A 1 89 ? -9.435 -3.568 -2.092 1.00 87.94 89 PHE A O 1
ATOM 738 N N . ARG A 1 90 ? -8.936 -5.756 -2.071 1.00 87.75 90 ARG A N 1
ATOM 739 C CA . ARG A 1 90 ? -9.525 -6.015 -0.749 1.00 87.75 90 ARG A CA 1
ATOM 740 C C . ARG A 1 90 ? -8.611 -5.526 0.373 1.00 87.75 90 ARG A C 1
ATOM 742 O O . ARG A 1 90 ? -7.477 -5.976 0.501 1.00 87.75 90 ARG A O 1
ATOM 749 N N . VAL A 1 91 ? -9.149 -4.695 1.260 1.00 92.12 91 VAL A N 1
ATOM 750 C CA . VAL A 1 91 ? -8.461 -4.243 2.478 1.00 92.12 91 VAL A CA 1
ATOM 751 C C . VAL A 1 91 ? -9.102 -4.888 3.705 1.00 92.12 91 VAL A C 1
ATOM 753 O O . VAL A 1 91 ? -10.325 -4.917 3.838 1.00 92.12 91 VAL A O 1
ATOM 756 N N . LEU A 1 92 ? -8.283 -5.407 4.620 1.00 90.88 92 LEU A N 1
ATOM 757 C CA . LEU A 1 92 ? -8.722 -5.962 5.898 1.00 90.88 92 LEU A CA 1
ATOM 758 C C . LEU A 1 92 ? -8.369 -4.984 7.021 1.00 90.88 92 LEU A C 1
ATOM 760 O O . LEU A 1 92 ? -7.198 -4.673 7.245 1.00 90.88 92 LEU A O 1
ATOM 764 N N . LYS A 1 93 ? -9.376 -4.517 7.757 1.00 91.69 93 LYS A N 1
ATOM 765 C CA . LYS A 1 93 ? -9.184 -3.660 8.930 1.00 91.69 93 LYS A CA 1
ATOM 766 C C . LYS A 1 93 ? -9.284 -4.500 10.201 1.00 91.69 93 LYS A C 1
ATOM 768 O O . LYS A 1 93 ? -10.342 -5.042 10.506 1.00 91.69 93 LYS A O 1
ATOM 773 N N . VAL A 1 94 ? -8.183 -4.600 10.942 1.00 91.50 94 VAL A N 1
ATOM 774 C CA . VAL A 1 94 ? -8.107 -5.307 12.229 1.00 91.50 94 VAL A CA 1
ATOM 775 C C . VAL A 1 94 ? -7.877 -4.265 13.322 1.00 91.50 94 VAL A C 1
ATOM 777 O O . VAL A 1 94 ? -6.754 -3.825 13.575 1.00 91.50 94 VAL A O 1
ATOM 780 N N . GLY A 1 95 ? -8.968 -3.805 13.936 1.00 90.00 95 GLY A N 1
ATOM 781 C CA . GLY A 1 95 ? -8.939 -2.700 14.896 1.00 90.00 95 GLY A CA 1
ATOM 782 C C . GLY A 1 95 ? -8.472 -1.391 14.249 1.00 90.00 95 GLY A C 1
ATOM 783 O O . GLY A 1 95 ? -9.161 -0.830 13.397 1.00 90.00 95 GLY A O 1
ATOM 784 N N . LYS A 1 96 ? -7.294 -0.900 14.662 1.00 87.00 96 LYS A N 1
ATOM 785 C CA . LYS A 1 96 ? -6.644 0.302 14.098 1.00 87.00 96 LYS A CA 1
ATOM 786 C C . LYS A 1 96 ? -5.643 -0.011 12.980 1.00 87.00 96 LYS A C 1
ATOM 788 O O . LYS A 1 96 ? -5.098 0.911 12.382 1.00 87.00 96 LYS A O 1
ATOM 793 N N . LEU A 1 97 ? -5.370 -1.289 12.727 1.00 90.06 97 LEU A N 1
ATOM 794 C CA . LEU A 1 97 ? -4.371 -1.728 11.761 1.00 90.06 97 LEU A CA 1
ATOM 795 C C . LEU A 1 97 ? -5.037 -2.102 10.439 1.00 90.06 97 LEU A C 1
ATOM 797 O O . LEU A 1 97 ? -6.081 -2.754 10.418 1.00 90.06 97 LEU A O 1
ATOM 801 N N . PHE A 1 98 ? -4.385 -1.737 9.340 1.00 92.50 98 PHE A N 1
ATOM 802 C CA . PHE A 1 98 ? -4.762 -2.157 7.995 1.00 92.50 98 PHE A CA 1
ATOM 803 C C . PHE A 1 98 ? -3.833 -3.275 7.522 1.00 92.50 98 PHE A C 1
ATOM 805 O O . PHE A 1 98 ? -2.613 -3.201 7.698 1.00 92.50 98 PHE A O 1
ATOM 812 N N . ARG A 1 99 ? -4.424 -4.316 6.935 1.00 93.75 99 ARG A N 1
ATOM 813 C CA . ARG A 1 99 ? -3.736 -5.439 6.300 1.00 93.75 99 ARG A CA 1
ATOM 814 C C . ARG A 1 99 ? -4.257 -5.583 4.879 1.00 93.75 99 ARG A C 1
ATOM 816 O O . ARG A 1 99 ? -5.467 -5.660 4.673 1.00 93.75 99 ARG A O 1
ATOM 823 N N . VAL A 1 100 ? -3.350 -5.640 3.914 1.00 93.38 100 VAL A N 1
ATOM 824 C CA . VAL A 1 100 ? -3.701 -5.805 2.498 1.00 93.38 100 VAL A CA 1
ATOM 825 C C . VAL A 1 100 ? -3.079 -7.103 1.990 1.00 93.38 100 VAL A C 1
ATOM 827 O O . VAL A 1 100 ? -1.888 -7.299 2.214 1.00 93.38 100 VAL A O 1
ATOM 830 N N . PRO A 1 101 ? -3.832 -8.027 1.370 1.00 93.38 101 PRO A N 1
ATOM 831 C CA . PRO A 1 101 ? -3.259 -9.217 0.744 1.00 93.38 101 PRO A CA 1
ATOM 832 C C . PRO A 1 101 ? -2.248 -8.825 -0.332 1.00 93.38 101 PRO A C 1
ATOM 834 O O . PRO A 1 101 ? -2.562 -7.976 -1.163 1.00 93.38 101 PRO A O 1
ATOM 837 N N . LYS A 1 102 ? -1.061 -9.444 -0.324 1.00 92.31 102 LYS A N 1
ATOM 838 C CA . LYS A 1 102 ? -0.008 -9.091 -1.287 1.00 92.31 102 LYS A CA 1
ATOM 839 C C . LYS A 1 102 ? -0.453 -9.314 -2.725 1.00 92.31 102 LYS A C 1
ATOM 841 O O . LYS A 1 102 ? -0.458 -8.377 -3.501 1.00 92.31 102 LYS A O 1
ATOM 846 N N . GLN A 1 103 ? -0.963 -10.513 -3.002 1.00 90.44 103 GLN A N 1
ATOM 847 C CA . GLN A 1 103 ? -1.415 -10.919 -4.329 1.00 90.44 103 GLN A CA 1
ATOM 848 C C . GLN A 1 103 ? -2.382 -9.904 -4.952 1.00 90.44 103 GLN A C 1
ATOM 850 O O . GLN A 1 103 ? -2.090 -9.350 -5.995 1.00 90.44 103 GLN A O 1
ATOM 855 N N . SER A 1 104 ? -3.472 -9.559 -4.259 1.00 90.44 104 SER A N 1
ATOM 856 C CA . SER A 1 104 ? -4.454 -8.606 -4.794 1.00 90.44 104 SER A CA 1
ATOM 857 C C . SER A 1 104 ? -3.905 -7.192 -4.996 1.00 90.44 104 SER A C 1
ATOM 859 O O . SER A 1 104 ? -4.445 -6.441 -5.800 1.00 90.44 104 SER A O 1
ATOM 861 N N . PHE A 1 105 ? -2.898 -6.792 -4.219 1.00 92.06 105 PHE A N 1
ATOM 862 C CA . PHE A 1 105 ? -2.255 -5.491 -4.371 1.00 92.06 105 PHE A CA 1
ATOM 863 C C . PHE A 1 105 ? -1.259 -5.487 -5.532 1.00 92.06 105 PHE A C 1
ATOM 865 O O . PHE A 1 105 ? -1.236 -4.529 -6.298 1.00 92.06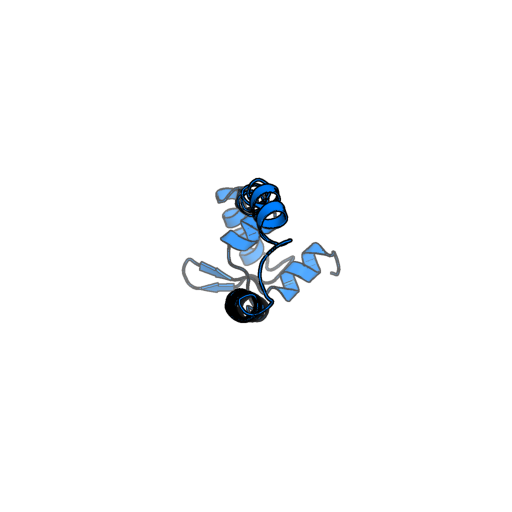 105 PHE A O 1
ATOM 872 N N . ASP A 1 106 ? -0.483 -6.561 -5.674 1.00 91.75 106 ASP A N 1
ATOM 873 C CA . ASP A 1 106 ? 0.480 -6.743 -6.758 1.00 91.75 106 ASP A CA 1
ATOM 874 C C . ASP A 1 106 ? -0.257 -6.854 -8.111 1.00 91.75 106 ASP A C 1
ATOM 876 O O . ASP A 1 106 ? 0.071 -6.118 -9.035 1.00 91.75 106 ASP A O 1
ATOM 880 N N . ASP A 1 107 ? -1.346 -7.637 -8.187 1.00 91.56 107 ASP A N 1
ATOM 881 C CA . ASP A 1 107 ? -2.207 -7.744 -9.381 1.00 91.56 107 ASP A CA 1
ATOM 882 C C . ASP A 1 107 ? -2.740 -6.362 -9.821 1.00 91.56 107 ASP A C 1
ATOM 884 O O . ASP A 1 107 ? -2.791 -6.030 -11.008 1.00 91.56 107 ASP A O 1
ATOM 888 N N . TRP A 1 108 ? -3.105 -5.520 -8.846 1.00 89.69 108 TRP A N 1
ATOM 889 C CA . TRP A 1 108 ? -3.548 -4.150 -9.098 1.00 89.69 108 TRP A CA 1
ATOM 890 C C . TRP A 1 108 ? -2.413 -3.241 -9.594 1.00 89.69 108 TRP A C 1
ATOM 892 O O . TRP A 1 108 ? -2.648 -2.429 -10.491 1.00 89.69 108 TRP A O 1
ATOM 902 N N . LEU A 1 109 ? -1.201 -3.367 -9.044 1.00 89.69 109 LEU A N 1
ATOM 903 C CA . LEU A 1 109 ? -0.033 -2.608 -9.506 1.00 89.69 109 LEU A CA 1
ATOM 904 C C . LEU A 1 109 ? 0.364 -2.977 -10.937 1.00 89.69 109 LEU A C 1
ATOM 906 O O . LEU A 1 109 ? 0.699 -2.089 -11.721 1.00 89.69 109 LEU A O 1
ATOM 910 N N . ASP A 1 110 ? 0.275 -4.261 -11.277 1.00 89.38 110 ASP A N 1
ATOM 911 C CA . ASP A 1 110 ? 0.574 -4.771 -12.615 1.00 89.38 110 ASP A CA 1
ATOM 912 C C . ASP A 1 110 ? -0.533 -4.434 -13.634 1.00 89.38 110 ASP A C 1
ATOM 914 O O . ASP A 1 110 ? -0.363 -4.636 -14.838 1.00 89.38 110 ASP A O 1
ATOM 918 N N . GLY A 1 111 ? -1.668 -3.890 -13.176 1.00 83.25 111 GLY A N 1
ATOM 919 C CA . GLY A 1 111 ? -2.805 -3.533 -14.025 1.00 83.25 111 GLY A CA 1
ATOM 920 C C . GLY A 1 111 ? -3.562 -4.746 -14.570 1.00 83.25 111 GLY A C 1
ATOM 921 O O . GLY A 1 111 ? -4.309 -4.619 -15.542 1.00 83.25 111 GLY A O 1
ATOM 922 N N . ILE A 1 112 ? -3.378 -5.915 -13.953 1.00 71.62 112 ILE A N 1
ATOM 923 C CA . ILE A 1 112 ? -4.076 -7.155 -14.286 1.00 71.62 112 ILE A CA 1
ATOM 924 C C . ILE A 1 112 ? -5.376 -7.150 -13.466 1.00 71.62 112 ILE A C 1
ATOM 926 O O . ILE A 1 112 ? -5.431 -7.665 -12.353 1.00 71.62 112 ILE A O 1
ATOM 930 N N . SER A 1 113 ? -6.409 -6.465 -13.968 1.00 53.72 113 SER A N 1
ATOM 931 C CA . SER A 1 113 ? -7.752 -6.401 -13.352 1.00 53.72 113 SER A CA 1
ATOM 932 C C . SER A 1 113 ? -8.786 -7.224 -14.102 1.00 53.72 113 SER A C 1
ATOM 934 O O . SER A 1 113 ? -8.738 -7.234 -15.351 1.00 53.72 113 SER A O 1
#

Secondary structure (DSSP, 8-state):
--SSSSSGGGSTTSSSHHHHHHHTTSS-S-SSHHHHHHHHHHHHHHHHHHHHHHT--EEEHHHHHHHH---HHHHHHHHHHHHHH--SS--EEETTEEEEEHHHHHHHHTT--

Organism: NCBI:txid154046

Radius of gyration: 23.56 Å; chains: 1; bounding box: 72×34×29 Å

Foldseek 3Di:
DPPPDPPPPPPPPPPPPVVVVVPVVDDDDDDPPVVVVVVVVVVVVVVVVVVVVVPDFKDWLVVVCVVVVDDSVVSVVVLVVCCVVVPPHHWDDDPPTIIGGPVSVVCVVVVVD

Sequence (113 aa):
MIVEKQTVLKTEWFCEINIVLAISLRLNHVRWHQSCSWLVAFVKGVTAIEVLQKDKKVYNAEEIQEILGIGRSKTYTFLDEAYRNQKPFRVLKVGKLFRVPKQSFDDWLDGIS